Protein AF-A0A1G1L2U5-F1 (afdb_monomer_lite)

Secondary structure (DSSP, 8-state):
-----------------------HHHHHHHHHHHHHHHHHHHHHHHHH--HHHHHHHHHHHHHHHHH-TT-----

Foldseek 3Di:
DDDDDPPDPPDDPDPPPPPPPDDPVRLVVVLVVLVVVLVVLVVVCVVPVDVVSVVVNVVSQVVSCVSPVPRDDDD

Structure (mmCIF, N/CA/C/O backbone):
data_AF-A0A1G1L2U5-F1
#
_entry.id   AF-A0A1G1L2U5-F1
#
loop_
_atom_site.group_PDB
_atom_site.id
_atom_site.type_symbol
_atom_site.label_atom_id
_atom_site.label_alt_id
_atom_site.label_comp_id
_atom_site.label_asym_id
_atom_site.label_entity_id
_atom_site.label_seq_id
_atom_site.pdbx_PDB_ins_code
_atom_site.Cartn_x
_atom_site.Cartn_y
_atom_site.Cartn_z
_atom_site.occupancy
_atom_site.B_iso_or_equiv
_atom_site.auth_seq_id
_atom_site.auth_comp_id
_atom_site.auth_asym_id
_atom_site.auth_atom_id
_atom_site.pdbx_PDB_model_num
ATOM 1 N N . MET A 1 1 ? 36.151 49.969 6.523 1.00 48.75 1 MET A N 1
ATOM 2 C CA . MET A 1 1 ? 34.963 49.494 7.260 1.00 48.75 1 MET A CA 1
ATOM 3 C C . MET A 1 1 ? 33.758 49.718 6.366 1.00 48.75 1 MET A C 1
ATOM 5 O O . MET A 1 1 ? 33.332 50.855 6.217 1.00 48.75 1 MET A O 1
ATOM 9 N N . HIS A 1 2 ? 33.302 48.675 5.683 1.00 43.53 2 HIS A N 1
ATOM 10 C CA . HIS A 1 2 ? 31.999 48.632 5.023 1.00 43.53 2 HIS A CA 1
ATOM 11 C C . HIS A 1 2 ? 31.441 47.236 5.263 1.00 43.53 2 HIS A C 1
ATOM 13 O O . HIS A 1 2 ? 32.182 46.255 5.203 1.00 43.53 2 HIS A O 1
ATOM 19 N N . SER A 1 3 ? 30.187 47.226 5.688 1.00 50.94 3 SER A N 1
ATOM 20 C CA . SER A 1 3 ? 29.483 46.119 6.307 1.00 50.94 3 SER A CA 1
ATOM 21 C C . SER A 1 3 ? 29.285 44.933 5.372 1.00 50.94 3 SER A C 1
ATOM 23 O O . SER A 1 3 ? 29.149 45.082 4.162 1.00 50.94 3 SER A O 1
ATOM 25 N N . ASN A 1 4 ? 29.271 43.757 5.995 1.00 52.09 4 ASN A N 1
ATOM 26 C CA . ASN A 1 4 ? 28.812 42.505 5.424 1.00 52.09 4 ASN A CA 1
ATOM 27 C C . ASN A 1 4 ? 27.289 42.544 5.264 1.00 52.09 4 ASN A C 1
ATOM 29 O O . ASN A 1 4 ? 26.596 42.771 6.253 1.00 52.09 4 ASN A O 1
ATOM 33 N N . ASP A 1 5 ? 26.798 42.205 4.077 1.00 64.06 5 ASP A N 1
ATOM 34 C CA . ASP A 1 5 ? 25.448 41.681 3.879 1.00 64.06 5 ASP A CA 1
ATOM 35 C C . ASP A 1 5 ? 25.586 40.278 3.263 1.00 64.06 5 ASP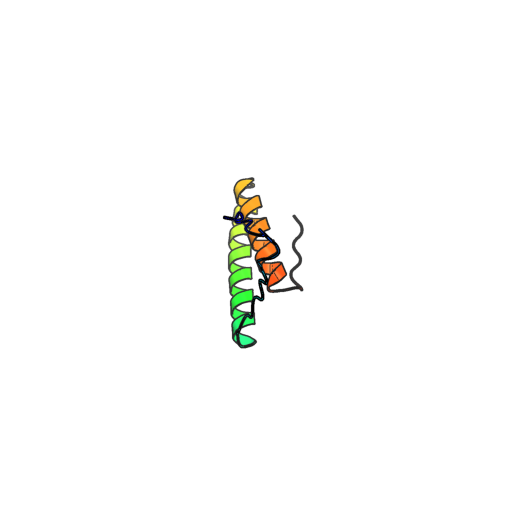 A C 1
ATOM 37 O O . ASP A 1 5 ? 26.032 40.155 2.116 1.00 64.06 5 ASP A O 1
ATOM 41 N N . PRO A 1 6 ? 25.266 39.191 3.988 1.00 56.47 6 PRO A N 1
ATOM 42 C CA . PRO A 1 6 ? 25.108 37.886 3.371 1.00 56.47 6 PRO A CA 1
ATOM 43 C C . PRO A 1 6 ? 23.784 37.873 2.605 1.00 56.47 6 PRO A C 1
ATOM 45 O O . PRO A 1 6 ? 22.703 38.029 3.168 1.00 56.47 6 PRO A O 1
ATOM 48 N N . LYS A 1 7 ? 23.870 37.701 1.285 1.00 56.75 7 LYS A N 1
ATOM 49 C CA . LYS A 1 7 ? 22.704 37.468 0.439 1.00 56.75 7 LYS A CA 1
ATOM 50 C C . LYS A 1 7 ? 22.235 36.028 0.656 1.00 56.75 7 LYS A C 1
ATOM 52 O O . LYS A 1 7 ? 22.668 35.120 -0.049 1.00 56.75 7 LYS A O 1
ATOM 57 N N . ASP A 1 8 ? 21.351 35.840 1.630 1.00 55.16 8 ASP A N 1
ATOM 58 C CA . ASP A 1 8 ? 20.478 34.674 1.715 1.00 55.16 8 ASP A CA 1
ATOM 59 C C . ASP A 1 8 ? 19.626 34.597 0.440 1.00 55.16 8 ASP A C 1
ATOM 61 O O . ASP A 1 8 ? 18.627 35.298 0.278 1.00 55.16 8 ASP A O 1
ATOM 65 N N . THR A 1 9 ? 20.018 33.731 -0.490 1.00 55.12 9 THR A N 1
ATOM 66 C CA . THR A 1 9 ? 19.084 33.140 -1.451 1.00 55.12 9 THR A CA 1
ATOM 67 C C . THR A 1 9 ? 18.890 31.683 -1.078 1.00 55.12 9 THR A C 1
ATOM 69 O O . THR A 1 9 ? 19.490 30.787 -1.666 1.00 55.12 9 THR A O 1
ATOM 72 N N . ASN A 1 10 ? 18.029 31.476 -0.079 1.00 56.19 10 ASN A N 1
ATOM 73 C CA . ASN A 1 10 ? 17.206 30.278 0.010 1.00 56.19 10 ASN A CA 1
ATOM 74 C C . ASN A 1 10 ? 16.472 30.100 -1.322 1.00 56.19 10 ASN A C 1
ATOM 76 O O . ASN A 1 10 ? 15.787 31.018 -1.778 1.00 56.19 10 ASN A O 1
ATOM 80 N N . GLY A 1 11 ? 16.609 28.935 -1.948 1.00 46.50 11 GLY A N 1
ATOM 81 C CA . GLY A 1 11 ? 15.907 28.665 -3.195 1.00 46.50 11 GLY A CA 1
ATOM 82 C C . GLY A 1 11 ? 16.255 27.326 -3.822 1.00 46.50 11 GLY A C 1
ATOM 83 O O . GLY A 1 11 ? 17.014 27.285 -4.781 1.00 46.50 11 GLY A O 1
ATOM 84 N N . CYS A 1 12 ? 15.601 26.278 -3.316 1.00 42.72 12 CYS A N 1
ATOM 85 C CA . CYS A 1 12 ? 15.390 24.982 -3.966 1.00 42.72 12 CYS A CA 1
ATOM 86 C C . CYS A 1 12 ? 16.547 23.959 -3.895 1.00 42.72 12 CYS A C 1
ATOM 88 O O . CYS A 1 12 ? 17.104 23.538 -4.904 1.00 42.72 12 CYS A O 1
ATOM 90 N N . GLY A 1 13 ? 16.842 23.483 -2.678 1.00 53.22 13 GLY A N 1
ATOM 91 C CA . GLY A 1 13 ? 16.747 22.028 -2.478 1.00 53.22 13 GLY A CA 1
ATOM 92 C C . GLY A 1 13 ? 15.253 21.679 -2.545 1.00 53.22 13 GLY A C 1
ATOM 93 O O . GLY A 1 13 ? 14.432 22.446 -2.053 1.00 53.22 13 GLY A O 1
ATOM 94 N N . ASP A 1 14 ? 14.789 20.688 -3.283 1.00 52.53 14 ASP A N 1
ATOM 95 C CA . ASP A 1 14 ? 15.399 19.409 -3.570 1.00 52.53 14 ASP A CA 1
ATOM 96 C C . ASP A 1 14 ? 15.156 19.023 -5.032 1.00 52.53 14 ASP A C 1
ATOM 98 O O . ASP A 1 14 ? 14.019 18.810 -5.459 1.00 52.53 14 ASP A O 1
ATOM 102 N N . ASN A 1 15 ? 16.233 18.813 -5.786 1.00 48.34 15 ASN A N 1
ATOM 103 C CA . ASN A 1 15 ? 16.166 17.893 -6.913 1.00 48.34 15 ASN A CA 1
ATOM 104 C C . ASN A 1 15 ? 16.138 16.472 -6.340 1.00 48.34 15 ASN A C 1
ATOM 106 O O . ASN A 1 15 ? 17.171 15.806 -6.277 1.00 48.34 15 ASN A O 1
ATOM 110 N N . HIS A 1 16 ? 14.959 15.993 -5.937 1.00 48.75 16 HIS A N 1
ATOM 111 C CA . HIS A 1 16 ? 14.730 14.566 -5.712 1.00 48.75 16 HIS A CA 1
ATOM 112 C C . HIS A 1 16 ? 14.692 13.843 -7.065 1.00 48.75 16 HIS A C 1
ATOM 114 O O . HIS A 1 16 ? 13.666 13.340 -7.521 1.00 48.75 16 HIS A O 1
ATOM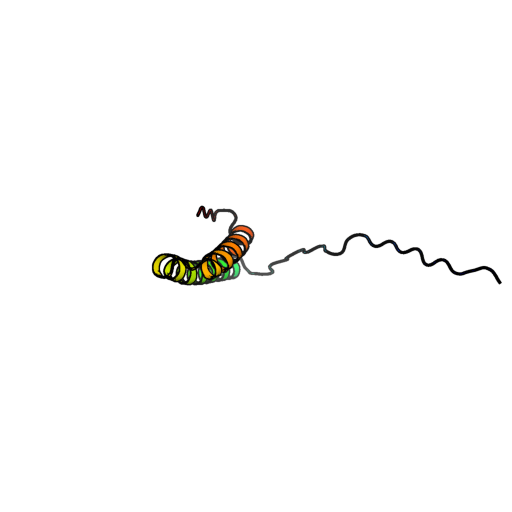 120 N N . MET A 1 17 ? 15.838 13.815 -7.741 1.00 43.50 17 MET A N 1
ATOM 121 C CA . MET A 1 17 ? 16.074 12.902 -8.842 1.00 43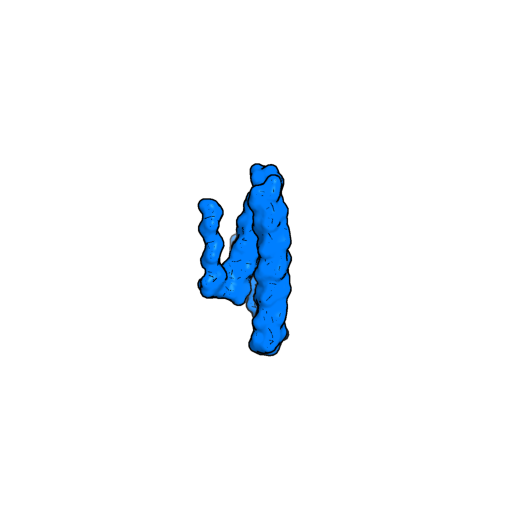.50 17 MET A CA 1
ATOM 122 C C . MET A 1 17 ? 16.272 11.520 -8.213 1.00 43.50 17 MET A C 1
ATOM 124 O O . MET A 1 17 ? 17.390 11.122 -7.894 1.00 43.50 17 MET A O 1
ATOM 128 N N . TYR A 1 18 ? 15.173 10.801 -7.976 1.00 50.66 18 TYR A N 1
ATOM 129 C CA . TYR A 1 18 ? 15.223 9.382 -7.638 1.00 50.66 18 TYR A CA 1
ATOM 130 C C . TYR A 1 18 ? 15.648 8.617 -8.894 1.00 50.66 18 TYR A C 1
ATOM 132 O O . TYR A 1 18 ? 14.823 8.088 -9.635 1.00 50.66 18 TYR A O 1
ATOM 140 N N . ILE A 1 19 ? 16.954 8.602 -9.173 1.00 50.69 19 ILE A N 1
ATOM 141 C CA . ILE A 1 19 ? 17.525 7.671 -10.144 1.00 50.69 19 ILE A CA 1
ATOM 142 C C . ILE A 1 19 ? 17.506 6.304 -9.468 1.00 50.69 19 ILE A C 1
ATOM 144 O O . ILE A 1 19 ? 18.447 5.915 -8.778 1.00 50.69 19 ILE A O 1
ATOM 148 N N . PHE A 1 20 ? 1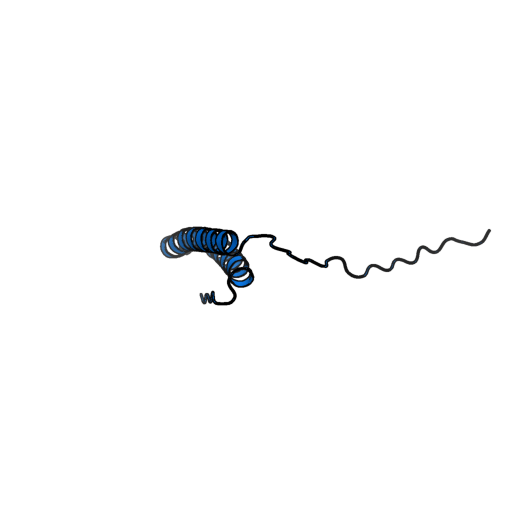6.400 5.587 -9.625 1.00 55.59 20 PHE A N 1
ATOM 149 C CA . PHE A 1 20 ? 16.366 4.161 -9.360 1.00 55.59 20 PHE A CA 1
ATOM 150 C C . PHE A 1 20 ? 17.243 3.485 -10.419 1.00 55.59 20 PHE A C 1
ATOM 152 O O . PHE A 1 20 ? 16.785 3.162 -11.508 1.00 55.59 20 PHE A O 1
ATOM 159 N N . LEU A 1 21 ? 18.534 3.329 -10.114 1.00 55.69 21 LEU A N 1
ATOM 160 C CA . LEU A 1 21 ? 19.472 2.467 -10.842 1.00 55.69 21 LEU A CA 1
ATOM 161 C C . LEU A 1 21 ? 19.131 0.994 -10.555 1.00 55.69 21 LEU A C 1
ATOM 163 O O . LEU A 1 21 ? 19.963 0.246 -10.052 1.00 55.69 21 LEU A O 1
ATOM 167 N N . PHE A 1 22 ? 17.880 0.608 -10.779 1.00 54.22 22 PHE A N 1
ATOM 168 C CA . PHE A 1 22 ? 17.460 -0.782 -10.751 1.00 54.22 22 PHE A CA 1
ATOM 169 C C . PHE A 1 22 ? 17.387 -1.250 -12.199 1.00 54.22 22 PHE A C 1
ATOM 171 O O . PHE A 1 22 ? 16.776 -0.573 -13.031 1.00 54.22 22 PHE A O 1
ATOM 178 N N . ASP A 1 23 ? 18.015 -2.387 -12.501 1.00 67.25 23 ASP A N 1
ATOM 179 C CA . ASP A 1 23 ? 17.674 -3.129 -13.709 1.00 67.25 23 ASP A CA 1
ATOM 180 C C . ASP A 1 23 ? 16.149 -3.361 -13.715 1.00 67.25 23 ASP A C 1
ATOM 182 O O . ASP A 1 23 ? 15.507 -3.425 -12.662 1.00 67.25 23 ASP A O 1
ATOM 186 N N . GLU A 1 24 ? 15.525 -3.426 -14.891 1.00 65.00 24 GLU A N 1
ATOM 187 C CA . GLU A 1 24 ? 14.057 -3.482 -15.012 1.00 65.00 24 GLU A CA 1
ATOM 188 C C . GLU A 1 24 ? 13.444 -4.650 -14.202 1.00 65.00 24 GLU A C 1
ATOM 190 O O . GLU A 1 24 ? 12.393 -4.498 -13.571 1.00 65.00 24 GLU A O 1
ATOM 195 N N . ASP A 1 25 ? 14.161 -5.778 -14.128 1.00 65.81 25 ASP A N 1
ATOM 196 C CA . ASP A 1 25 ? 13.840 -6.939 -13.288 1.00 65.81 25 ASP A CA 1
ATOM 197 C C . ASP A 1 25 ? 13.898 -6.636 -11.777 1.00 65.81 25 ASP A C 1
ATOM 199 O O . ASP A 1 25 ? 13.039 -7.089 -11.009 1.00 65.81 25 ASP A O 1
ATOM 203 N N . ASP A 1 26 ? 14.861 -5.826 -11.332 1.00 80.31 26 ASP A N 1
ATOM 204 C CA . ASP A 1 26 ? 14.966 -5.403 -9.935 1.00 80.31 26 ASP A CA 1
ATOM 205 C C . ASP A 1 26 ? 13.824 -4.452 -9.564 1.00 80.31 26 ASP A C 1
ATOM 207 O O . ASP A 1 26 ? 13.219 -4.608 -8.499 1.00 80.31 26 ASP A O 1
ATOM 211 N N . LEU A 1 27 ? 13.449 -3.525 -10.454 1.00 82.31 27 LEU A N 1
ATOM 212 C CA . LEU A 1 27 ? 12.332 -2.607 -10.215 1.00 82.31 27 LEU A CA 1
ATOM 213 C C . LEU A 1 27 ? 11.003 -3.362 -10.086 1.00 82.31 27 LEU A C 1
ATOM 215 O O . LEU A 1 27 ? 10.230 -3.097 -9.163 1.00 82.31 27 LEU A O 1
ATOM 219 N N . ALA A 1 28 ? 10.755 -4.342 -10.957 1.00 85.50 28 ALA A N 1
ATOM 220 C CA . ALA A 1 28 ? 9.567 -5.188 -10.874 1.00 85.50 28 ALA A CA 1
ATOM 221 C C . ALA A 1 28 ? 9.507 -5.968 -9.547 1.00 85.50 28 ALA A C 1
ATOM 223 O O . ALA A 1 28 ? 8.440 -6.077 -8.933 1.00 85.50 28 ALA A O 1
ATOM 224 N N . SER A 1 29 ? 10.650 -6.470 -9.065 1.00 88.19 29 SER A N 1
ATOM 225 C CA . SER A 1 29 ? 10.729 -7.166 -7.775 1.00 88.19 29 SER A CA 1
ATOM 226 C C . SER A 1 29 ? 10.430 -6.237 -6.589 1.00 88.19 29 SER A C 1
ATOM 228 O O . SER A 1 29 ? 9.708 -6.621 -5.663 1.00 88.19 29 SER A O 1
ATOM 230 N N . VAL A 1 30 ? 10.912 -4.991 -6.648 1.00 87.38 30 VAL A N 1
ATOM 231 C CA . VAL A 1 30 ? 10.665 -3.958 -5.634 1.00 87.38 30 VAL A CA 1
ATOM 232 C C . VAL A 1 30 ? 9.192 -3.556 -5.622 1.00 87.38 30 VAL A C 1
ATOM 234 O O . VAL A 1 30 ? 8.591 -3.519 -4.547 1.00 87.38 30 VAL A O 1
ATOM 237 N N . ILE A 1 31 ? 8.590 -3.317 -6.792 1.00 89.31 31 ILE A N 1
ATOM 238 C CA . ILE A 1 31 ? 7.157 -3.008 -6.918 1.00 89.31 31 ILE A CA 1
ATOM 239 C C . ILE A 1 31 ? 6.323 -4.141 -6.324 1.00 89.31 31 ILE A C 1
ATOM 241 O O . ILE A 1 31 ? 5.437 -3.887 -5.510 1.00 89.31 31 ILE A O 1
ATOM 245 N N . ARG A 1 32 ? 6.640 -5.395 -6.663 1.00 91.94 32 ARG A N 1
ATOM 246 C CA . ARG A 1 32 ? 5.920 -6.560 -6.138 1.00 91.94 32 ARG A CA 1
ATOM 247 C C . ARG A 1 32 ? 6.005 -6.646 -4.616 1.00 91.94 32 ARG A C 1
ATOM 249 O O . ARG A 1 32 ? 4.987 -6.814 -3.956 1.00 91.94 32 ARG A O 1
ATOM 256 N N . ARG A 1 33 ? 7.198 -6.469 -4.046 1.00 91.00 33 ARG A N 1
ATOM 257 C CA . ARG A 1 33 ? 7.375 -6.462 -2.588 1.00 91.00 33 ARG A CA 1
ATOM 258 C C . ARG A 1 33 ? 6.564 -5.347 -1.924 1.00 91.00 33 ARG A C 1
ATOM 260 O O . ARG A 1 33 ? 5.953 -5.568 -0.884 1.00 91.00 33 ARG A O 1
ATOM 267 N N . LYS A 1 34 ? 6.534 -4.159 -2.528 1.00 89.56 34 LYS A N 1
ATOM 268 C CA . LYS A 1 34 ? 5.747 -3.025 -2.030 1.00 89.56 34 LYS A CA 1
ATOM 269 C C . LYS A 1 34 ? 4.239 -3.267 -2.135 1.00 89.56 34 LYS A C 1
ATOM 271 O O . LYS A 1 34 ? 3.506 -2.853 -1.241 1.00 89.56 34 LYS A O 1
ATOM 276 N N . GLN A 1 35 ? 3.779 -3.964 -3.174 1.00 92.25 35 GLN A N 1
ATOM 277 C CA . GLN A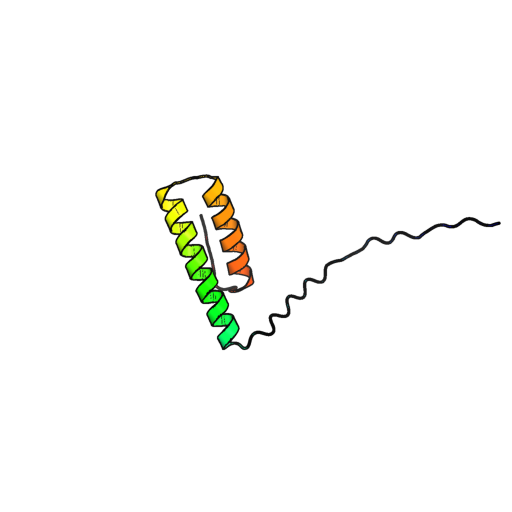 1 35 ? 2.390 -4.418 -3.290 1.00 92.25 35 GLN A CA 1
ATOM 278 C C . GLN A 1 35 ? 2.026 -5.407 -2.176 1.00 92.25 35 GLN A C 1
ATOM 280 O O . GLN A 1 35 ? 0.971 -5.254 -1.565 1.00 92.25 35 GLN A O 1
ATOM 285 N N . ASP A 1 36 ? 2.901 -6.369 -1.868 1.00 94.44 36 ASP A N 1
ATOM 286 C CA . ASP A 1 36 ? 2.679 -7.328 -0.776 1.00 94.44 36 ASP A CA 1
ATOM 287 C C . ASP A 1 36 ? 2.593 -6.608 0.587 1.00 94.44 36 ASP A C 1
ATOM 289 O O . ASP A 1 36 ? 1.641 -6.815 1.339 1.00 94.44 36 ASP A O 1
ATOM 293 N N . GLU A 1 37 ? 3.514 -5.675 0.865 1.00 92.44 37 GLU A N 1
ATOM 294 C CA . GLU A 1 37 ? 3.482 -4.837 2.078 1.00 92.44 37 GLU A CA 1
ATOM 295 C C . GLU A 1 37 ? 2.184 -4.009 2.175 1.00 92.44 37 GLU A C 1
ATOM 297 O O . GLU A 1 37 ? 1.582 -3.891 3.246 1.00 92.44 37 GLU A O 1
ATOM 302 N N . PHE A 1 38 ? 1.722 -3.448 1.054 1.00 93.69 38 PHE A N 1
ATOM 303 C CA . PHE A 1 38 ? 0.456 -2.717 0.991 1.00 93.69 38 PHE A CA 1
ATOM 304 C C . PHE A 1 38 ? -0.745 -3.618 1.316 1.00 93.69 38 PHE A C 1
ATOM 306 O O . PHE A 1 38 ? -1.634 -3.216 2.072 1.00 93.69 38 PHE A O 1
ATOM 313 N N . LEU A 1 39 ? -0.778 -4.840 0.775 1.00 94.19 39 LEU A N 1
ATOM 314 C CA . LEU A 1 39 ? -1.860 -5.798 1.008 1.00 94.19 39 LEU A CA 1
ATOM 315 C C . LEU A 1 39 ? -1.948 -6.228 2.476 1.00 94.19 39 LEU A C 1
ATOM 317 O O . LEU A 1 39 ? -3.058 -6.351 3.007 1.00 94.19 39 LEU A O 1
ATOM 321 N N . ASP A 1 40 ? -0.811 -6.390 3.150 1.00 94.50 40 ASP A N 1
ATOM 322 C CA . ASP A 1 40 ? -0.772 -6.698 4.581 1.00 94.50 40 ASP A CA 1
ATOM 323 C C . ASP A 1 40 ? -1.436 -5.587 5.407 1.00 94.50 40 ASP A C 1
ATOM 325 O O . ASP A 1 40 ? -2.335 -5.859 6.214 1.00 94.50 40 ASP A O 1
ATOM 329 N N . ILE A 1 41 ? -1.079 -4.325 5.150 1.00 93.50 41 ILE A N 1
ATOM 330 C CA . ILE A 1 41 ? -1.657 -3.164 5.845 1.00 93.50 41 ILE A CA 1
ATOM 331 C C . ILE A 1 41 ? -3.137 -2.998 5.485 1.00 93.50 41 ILE A C 1
ATOM 333 O O . ILE A 1 41 ? -3.965 -2.741 6.363 1.00 93.50 41 ILE A O 1
ATOM 337 N N . TYR A 1 42 ? -3.511 -3.212 4.222 1.00 93.50 42 TYR A N 1
ATOM 338 C CA . TYR A 1 42 ? -4.907 -3.173 3.790 1.00 93.50 42 TYR A CA 1
ATOM 339 C C . TYR A 1 42 ? -5.745 -4.222 4.524 1.00 93.50 42 TYR A C 1
ATOM 341 O O . TYR A 1 42 ? -6.824 -3.916 5.040 1.00 93.50 42 TYR A O 1
ATOM 349 N N . SER A 1 43 ? -5.233 -5.449 4.643 1.00 94.75 43 SER A N 1
ATOM 350 C CA . SER A 1 43 ? -5.907 -6.521 5.378 1.00 94.75 43 SER A CA 1
ATOM 351 C C . SER A 1 43 ? -6.102 -6.156 6.856 1.00 94.75 43 SER A C 1
ATOM 353 O O . SER A 1 43 ? -7.177 -6.389 7.425 1.00 94.75 43 SER A O 1
ATOM 355 N N . LEU A 1 44 ? -5.105 -5.506 7.466 1.00 94.69 44 LEU A N 1
ATOM 356 C CA . LEU A 1 44 ? -5.179 -5.006 8.833 1.00 94.69 44 LEU A CA 1
ATOM 357 C C . LEU A 1 44 ? -6.216 -3.886 8.962 1.00 94.69 44 LEU A C 1
ATOM 359 O O . LEU A 1 44 ? -7.021 -3.906 9.897 1.00 94.69 44 LEU A O 1
ATOM 363 N N . PHE A 1 45 ? -6.253 -2.945 8.018 1.00 94.25 45 PHE A N 1
ATOM 364 C CA . PHE A 1 45 ? -7.246 -1.873 7.990 1.00 94.25 45 PHE A CA 1
ATOM 365 C C . PHE A 1 45 ? -8.667 -2.428 7.866 1.00 94.25 45 PHE A C 1
ATOM 367 O O . PHE A 1 45 ? -9.559 -2.014 8.607 1.00 94.25 45 PHE A O 1
ATOM 374 N N . ILE A 1 46 ? -8.894 -3.406 6.984 1.00 94.44 46 ILE A N 1
ATOM 375 C CA . ILE A 1 46 ? -10.209 -4.037 6.822 1.00 94.44 46 ILE A CA 1
ATOM 376 C C . ILE A 1 46 ? -10.679 -4.695 8.122 1.00 94.44 46 ILE A C 1
ATOM 378 O O . ILE A 1 46 ? -11.859 -4.580 8.458 1.00 94.44 46 ILE A O 1
ATOM 382 N N . ARG A 1 47 ? -9.769 -5.330 8.867 1.00 95.38 47 ARG A N 1
ATOM 383 C CA . ARG A 1 47 ? -10.084 -6.008 10.132 1.00 95.38 47 ARG A CA 1
ATOM 384 C C . ARG A 1 47 ? -10.293 -5.050 11.299 1.00 95.38 47 ARG A C 1
ATOM 386 O O . ARG A 1 47 ? -11.154 -5.302 12.134 1.00 95.38 47 ARG A O 1
ATOM 393 N N . THR A 1 48 ? -9.487 -3.998 11.389 1.00 94.62 48 THR A N 1
ATOM 394 C CA . THR A 1 48 ? -9.434 -3.139 12.581 1.00 94.62 48 THR A CA 1
ATOM 395 C C . THR A 1 48 ? -10.239 -1.855 12.435 1.00 94.62 48 THR A C 1
ATOM 397 O O . THR A 1 48 ? -10.701 -1.316 13.437 1.00 94.62 48 THR A O 1
ATOM 400 N N . LYS A 1 49 ? -10.404 -1.353 11.202 1.00 93.00 49 LYS A N 1
ATOM 401 C CA . LYS A 1 49 ? -11.000 -0.044 10.883 1.00 93.00 49 LYS A CA 1
ATOM 402 C C . LYS A 1 49 ? -10.378 1.115 11.673 1.00 93.00 49 LYS A C 1
ATOM 404 O O . LYS A 1 49 ? -11.010 2.154 11.851 1.00 93.00 49 LYS A O 1
ATOM 409 N N . LEU A 1 50 ? -9.141 0.943 12.141 1.00 94.31 50 LEU A N 1
ATOM 410 C CA . LEU A 1 50 ? -8.444 1.947 12.930 1.00 94.31 50 LEU A CA 1
ATOM 411 C C . LEU A 1 50 ? -8.016 3.114 12.030 1.00 94.31 50 LEU A C 1
ATOM 413 O O . LEU A 1 50 ? -7.405 2.870 10.986 1.00 94.31 50 LEU A O 1
ATOM 417 N N . PRO A 1 51 ? -8.279 4.371 12.433 1.00 92.06 51 PRO A N 1
ATOM 418 C CA . PRO A 1 51 ? -7.849 5.549 11.681 1.00 92.06 51 PRO A CA 1
ATOM 419 C C . PRO A 1 51 ? -6.335 5.601 11.456 1.00 92.06 51 PRO A C 1
ATOM 421 O O . PRO A 1 51 ? -5.909 5.917 10.357 1.00 92.06 51 PRO A O 1
ATOM 424 N N . LEU A 1 52 ? -5.538 5.193 12.448 1.00 90.69 52 LEU A N 1
ATOM 425 C CA . LEU A 1 52 ? -4.076 5.155 12.335 1.00 90.69 52 LEU A CA 1
ATOM 426 C C . LEU A 1 52 ? -3.609 4.227 11.198 1.00 90.69 52 LEU A C 1
ATOM 428 O O . LEU A 1 52 ? -2.787 4.601 10.378 1.00 90.69 52 LEU A O 1
ATOM 432 N N . VAL A 1 53 ? -4.221 3.044 11.076 1.00 92.62 53 VAL A N 1
ATOM 433 C CA . VAL A 1 53 ? -3.894 2.090 10.001 1.00 92.62 53 VAL A CA 1
ATOM 434 C C . VAL A 1 53 ? -4.340 2.627 8.637 1.00 92.62 53 VAL A C 1
ATOM 436 O O . VAL A 1 53 ? -3.748 2.293 7.616 1.00 92.62 53 VAL A O 1
ATOM 439 N N . LYS A 1 54 ? -5.378 3.474 8.596 1.00 92.75 54 LYS A N 1
ATOM 440 C CA . LYS A 1 54 ? -5.785 4.165 7.366 1.00 92.75 54 LYS A CA 1
ATOM 441 C C . LYS A 1 54 ? -4.722 5.165 6.909 1.00 92.75 54 LYS A C 1
ATOM 443 O O . LYS A 1 54 ? -4.510 5.282 5.709 1.00 92.75 54 LYS A O 1
ATOM 448 N N . GLU A 1 55 ? -4.094 5.887 7.832 1.00 93.44 55 GLU A N 1
ATOM 449 C CA . GLU A 1 55 ? -3.017 6.833 7.514 1.00 93.44 55 GLU A CA 1
ATOM 450 C C . GLU A 1 55 ? -1.808 6.089 6.934 1.00 93.44 55 GLU A C 1
ATOM 452 O O . GLU A 1 55 ? -1.402 6.394 5.811 1.00 93.44 55 GLU A O 1
ATOM 457 N N . ASP A 1 56 ? -1.356 5.025 7.607 1.00 91.62 56 ASP A N 1
ATOM 458 C CA . ASP A 1 56 ? -0.264 4.160 7.130 1.00 91.62 56 ASP A CA 1
ATOM 459 C C . ASP A 1 56 ? -0.569 3.552 5.746 1.00 91.62 56 ASP A C 1
ATOM 461 O O . ASP A 1 56 ? 0.292 3.464 4.867 1.00 91.62 56 ASP A O 1
ATOM 465 N N . LEU A 1 57 ? -1.824 3.145 5.526 1.00 93.44 57 LEU A N 1
ATOM 466 C CA . LEU A 1 57 ? -2.289 2.595 4.254 1.00 93.44 57 LEU A CA 1
ATOM 467 C C . LEU A 1 57 ? -2.219 3.623 3.117 1.00 93.44 57 LEU A C 1
ATOM 469 O O . LEU A 1 57 ? -1.837 3.276 2.000 1.00 93.44 57 LEU A O 1
ATOM 473 N N . LEU A 1 58 ? -2.607 4.873 3.382 1.00 93.38 58 LEU A N 1
ATOM 474 C CA . LEU A 1 58 ? -2.575 5.949 2.389 1.00 93.38 58 LEU A CA 1
ATOM 475 C C . LEU A 1 58 ? -1.139 6.359 2.049 1.00 93.38 58 LEU A C 1
ATOM 477 O O . LEU A 1 58 ? -0.839 6.575 0.875 1.00 93.38 58 LEU A O 1
ATOM 481 N N . GLU A 1 59 ? -0.247 6.411 3.039 1.00 92.00 59 GLU A N 1
ATOM 482 C CA . GLU A 1 59 ? 1.182 6.664 2.821 1.00 92.00 59 GLU A CA 1
ATOM 483 C C . GLU A 1 59 ? 1.799 5.590 1.914 1.00 92.00 59 GLU A C 1
ATOM 485 O O . GLU A 1 59 ? 2.452 5.898 0.914 1.00 92.00 59 GLU A O 1
ATOM 490 N N . LYS A 1 60 ? 1.509 4.315 2.191 1.00 91.06 60 LYS A N 1
ATOM 491 C CA . LYS A 1 60 ? 1.992 3.192 1.375 1.00 91.06 60 LYS A CA 1
ATOM 492 C C . LYS A 1 60 ? 1.380 3.157 -0.021 1.00 91.06 60 LYS A C 1
ATOM 494 O O . LYS A 1 60 ? 2.086 2.849 -0.979 1.00 91.06 60 LYS A O 1
ATOM 499 N N . ALA A 1 61 ? 0.103 3.513 -0.161 1.00 91.94 61 ALA A N 1
ATOM 500 C CA . ALA A 1 61 ? -0.527 3.669 -1.470 1.00 91.94 61 ALA A CA 1
ATOM 501 C C . ALA A 1 61 ? 0.168 4.753 -2.305 1.00 91.94 61 ALA A C 1
ATOM 503 O O . ALA A 1 61 ? 0.370 4.568 -3.505 1.00 91.94 61 ALA A O 1
ATOM 504 N N . TYR A 1 62 ? 0.560 5.863 -1.672 1.00 90.50 62 TYR A N 1
ATOM 505 C CA . TYR A 1 62 ? 1.289 6.935 -2.339 1.00 90.50 62 TYR A CA 1
ATOM 506 C C . TYR A 1 62 ? 2.685 6.480 -2.781 1.00 90.50 62 TYR A C 1
ATOM 508 O O . TYR A 1 62 ? 3.008 6.624 -3.960 1.00 90.50 62 TYR A O 1
ATOM 516 N N . GLU A 1 63 ? 3.471 5.856 -1.893 1.00 88.88 63 GLU A N 1
ATOM 517 C CA . GLU A 1 63 ? 4.773 5.264 -2.252 1.00 88.88 63 GLU A CA 1
ATOM 518 C C . GLU A 1 63 ? 4.657 4.341 -3.470 1.00 88.88 63 GLU A C 1
ATOM 520 O O . GLU A 1 63 ? 5.463 4.416 -4.399 1.00 88.88 63 GLU A O 1
ATOM 525 N N . LEU A 1 64 ? 3.635 3.484 -3.477 1.00 90.19 64 LEU A N 1
ATOM 526 C CA . LEU A 1 64 ? 3.429 2.532 -4.554 1.00 90.19 64 LEU A CA 1
ATOM 527 C C . LEU A 1 64 ? 2.996 3.217 -5.854 1.00 90.19 64 LEU A C 1
ATOM 529 O O . LEU A 1 64 ? 3.475 2.828 -6.909 1.00 90.19 64 LEU A O 1
ATOM 533 N N . SER A 1 65 ? 2.172 4.266 -5.791 1.00 89.50 65 SER A N 1
ATOM 534 C CA . SER A 1 65 ? 1.766 5.036 -6.978 1.00 89.50 65 SER A CA 1
ATOM 535 C C . SER A 1 65 ? 2.926 5.779 -7.653 1.00 89.50 65 SER A C 1
ATOM 537 O O . SER A 1 65 ? 2.903 5.998 -8.863 1.00 89.50 65 SER A O 1
ATOM 539 N N . VAL A 1 66 ? 3.958 6.146 -6.883 1.00 88.19 66 VAL A N 1
ATOM 540 C CA . VAL A 1 66 ? 5.184 6.763 -7.412 1.00 88.19 66 VAL A CA 1
ATOM 541 C C . VAL A 1 66 ? 6.045 5.729 -8.145 1.00 88.19 66 VAL A C 1
ATOM 543 O O . VAL A 1 66 ? 6.670 6.058 -9.151 1.00 88.19 66 VAL A O 1
ATOM 546 N N . LEU A 1 67 ? 6.076 4.485 -7.655 1.00 87.25 67 LEU A N 1
ATOM 547 C CA . LEU A 1 67 ? 6.866 3.390 -8.233 1.00 87.25 67 LEU A CA 1
ATOM 548 C C . LEU A 1 67 ? 6.156 2.685 -9.397 1.00 87.25 67 LEU A C 1
ATOM 550 O O . LEU A 1 67 ? 6.800 2.292 -10.366 1.00 87.25 67 LEU A O 1
ATOM 554 N N . ASP A 1 68 ? 4.839 2.532 -9.303 1.00 86.69 68 ASP A N 1
ATOM 555 C CA . ASP A 1 68 ? 3.973 1.934 -10.312 1.00 86.69 68 ASP A CA 1
ATOM 556 C C . ASP A 1 68 ? 2.877 2.938 -10.700 1.00 86.69 68 ASP A C 1
ATOM 558 O O . ASP A 1 68 ? 1.826 2.994 -10.060 1.00 86.69 68 ASP A O 1
ATOM 562 N N . PRO A 1 69 ? 3.069 3.711 -11.784 1.00 86.31 69 PRO A N 1
ATOM 563 C CA . PRO A 1 69 ? 2.078 4.681 -12.250 1.00 86.31 69 PRO A CA 1
ATOM 564 C C . PRO A 1 69 ? 0.730 4.062 -12.648 1.00 86.31 69 PRO A C 1
ATOM 566 O O . PRO A 1 69 ? -0.243 4.788 -12.849 1.00 86.31 69 PRO A O 1
ATOM 569 N N . LYS A 1 70 ? 0.664 2.734 -12.824 1.00 87.88 70 LYS A N 1
ATOM 570 C CA . LYS A 1 70 ? -0.585 2.014 -13.110 1.00 87.88 70 LYS A CA 1
ATOM 571 C C . LYS A 1 70 ? -1.333 1.634 -11.835 1.00 87.88 70 LYS A C 1
ATOM 573 O O . LYS A 1 70 ? -2.494 1.232 -11.921 1.00 87.88 70 LYS A O 1
ATOM 578 N N . PHE A 1 71 ? -0.696 1.748 -10.673 1.00 86.62 71 PHE A N 1
ATOM 579 C CA . PHE A 1 71 ? -1.335 1.486 -9.400 1.00 86.62 71 PHE A CA 1
ATOM 580 C C . PHE A 1 71 ? -2.330 2.602 -9.069 1.00 86.62 71 PHE A C 1
ATOM 582 O O . PHE A 1 71 ? -1.973 3.768 -8.909 1.00 86.62 71 PHE A O 1
ATOM 589 N N . THR A 1 72 ? -3.598 2.226 -8.927 1.00 83.88 72 THR A N 1
ATOM 590 C CA 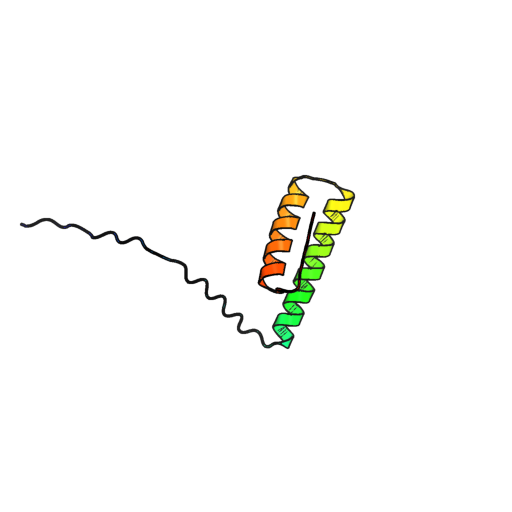. THR A 1 72 ? -4.672 3.120 -8.487 1.00 83.88 72 THR A CA 1
ATOM 591 C C . THR A 1 72 ? -5.327 2.550 -7.243 1.00 83.88 72 THR A C 1
ATOM 593 O O . THR A 1 72 ? -5.802 1.413 -7.258 1.00 83.88 72 THR A O 1
ATOM 596 N N . PHE A 1 73 ? -5.410 3.355 -6.188 1.00 83.94 73 PHE A N 1
ATOM 597 C CA . PHE A 1 73 ? -6.097 2.994 -4.956 1.00 83.94 73 PHE A CA 1
ATOM 598 C C . PHE A 1 73 ? -7.095 4.082 -4.564 1.00 83.94 73 PHE A C 1
ATOM 600 O O . PHE A 1 73 ? -6.756 5.263 -4.494 1.00 83.94 73 PHE A O 1
ATOM 607 N N . HIS A 1 74 ? -8.332 3.666 -4.301 1.00 76.69 74 HIS A N 1
ATOM 608 C CA . HIS A 1 74 ? -9.408 4.520 -3.815 1.00 76.69 74 HIS A CA 1
ATOM 609 C C . HIS A 1 74 ? -9.970 3.904 -2.535 1.00 76.69 74 HIS A C 1
ATOM 611 O O . HIS A 1 74 ? -10.236 2.700 -2.495 1.00 76.69 74 HIS A O 1
ATOM 617 N N . VAL A 1 75 ? -10.107 4.730 -1.496 1.00 64.88 75 VAL A N 1
ATOM 618 C CA . VAL A 1 75 ? -10.597 4.333 -0.168 1.00 64.88 75 VAL A CA 1
ATOM 619 C C . VAL A 1 75 ? -12.079 4.626 0.003 1.00 64.88 75 VAL A C 1
ATOM 621 O O . VAL A 1 75 ? -12.524 5.690 -0.482 1.00 64.88 75 VAL A O 1
#

Radius of gyration: 20.22 Å; chains: 1; bounding box: 46×57×28 Å

Sequence (75 aa):
MHSNDPKDTNGCGDNHMYIFLFDEDDLASVIRRKQDEFLDIYSLFIRTKLPLVKEDLLEKAYELSVLDPKFTFHV

pLDDT: mean 77.81, std 18.09, range [42.72, 95.38]

Organism: NCBI:txid1801832